Protein AF-A0A352UL48-F1 (afdb_monomer_lite)

Structure (mmCIF, N/CA/C/O backbone):
data_AF-A0A352UL48-F1
#
_entry.id   AF-A0A352UL48-F1
#
loop_
_atom_site.group_PDB
_atom_site.id
_atom_site.type_symbol
_atom_site.label_atom_id
_atom_site.label_alt_id
_atom_site.label_comp_id
_atom_site.label_asym_id
_atom_site.label_entity_id
_atom_site.label_seq_id
_atom_site.pdbx_PDB_ins_code
_atom_site.Cartn_x
_atom_site.Cartn_y
_atom_site.Cartn_z
_atom_site.occupancy
_atom_site.B_iso_or_equiv
_atom_site.auth_seq_id
_atom_site.auth_comp_id
_atom_site.auth_asym_id
_atom_site.auth_atom_id
_atom_site.pdbx_PDB_model_num
ATOM 1 N N . SER A 1 1 ? 8.114 5.850 -7.378 1.00 92.38 1 SER A N 1
ATOM 2 C CA . SER A 1 1 ? 7.443 7.158 -7.239 1.00 92.38 1 SER A CA 1
ATOM 3 C C . SER A 1 1 ? 8.002 7.850 -6.014 1.00 92.38 1 SER A C 1
ATOM 5 O O . SER A 1 1 ? 8.081 7.208 -4.971 1.00 92.38 1 SER A O 1
ATOM 7 N N . ASP A 1 2 ? 8.373 9.126 -6.119 1.00 97.38 2 ASP A N 1
ATOM 8 C CA . ASP A 1 2 ? 8.963 9.880 -5.001 1.00 97.38 2 ASP A CA 1
ATOM 9 C C . ASP A 1 2 ? 7.994 10.016 -3.816 1.00 97.38 2 ASP A C 1
ATOM 11 O O . ASP A 1 2 ? 8.410 9.943 -2.664 1.00 97.38 2 ASP A O 1
ATOM 15 N N . ILE A 1 3 ? 6.687 10.127 -4.090 1.00 97.69 3 ILE A N 1
ATOM 16 C CA . ILE A 1 3 ? 5.649 10.192 -3.048 1.00 97.69 3 ILE A CA 1
ATOM 17 C C . ILE A 1 3 ? 5.545 8.858 -2.307 1.00 97.69 3 ILE A C 1
ATOM 19 O O . ILE A 1 3 ? 5.490 8.841 -1.079 1.00 97.69 3 ILE A O 1
ATOM 23 N N . ALA A 1 4 ? 5.536 7.742 -3.043 1.00 97.81 4 ALA A N 1
ATOM 24 C CA . ALA A 1 4 ? 5.492 6.421 -2.426 1.00 97.81 4 ALA A CA 1
ATOM 25 C C . ALA A 1 4 ? 6.740 6.179 -1.573 1.00 97.81 4 ALA A C 1
ATOM 27 O O . ALA A 1 4 ? 6.610 5.735 -0.442 1.00 97.81 4 ALA A O 1
ATOM 28 N N . HIS A 1 5 ? 7.925 6.542 -2.069 1.00 98.38 5 HIS A N 1
ATOM 29 C CA . HIS A 1 5 ? 9.161 6.441 -1.298 1.00 98.38 5 HIS A CA 1
ATOM 30 C C . HIS A 1 5 ? 9.074 7.245 0.006 1.00 98.38 5 HIS A C 1
ATOM 32 O O . HIS A 1 5 ? 9.221 6.680 1.085 1.00 98.38 5 HIS A O 1
ATOM 38 N N . ALA A 1 6 ? 8.723 8.534 -0.083 1.00 98.38 6 ALA A N 1
ATOM 39 C CA . ALA A 1 6 ? 8.597 9.407 1.082 1.00 98.38 6 ALA A CA 1
ATOM 40 C C . ALA A 1 6 ? 7.602 8.865 2.124 1.00 98.38 6 ALA A C 1
ATOM 42 O O . ALA A 1 6 ? 7.876 8.914 3.320 1.00 98.38 6 ALA A O 1
ATOM 43 N N . LEU A 1 7 ? 6.473 8.304 1.680 1.00 98.50 7 LEU A N 1
ATOM 44 C CA . LEU A 1 7 ? 5.508 7.650 2.562 1.00 98.50 7 LEU A CA 1
ATOM 45 C C . LEU A 1 7 ? 6.074 6.363 3.181 1.00 98.50 7 LEU A C 1
ATOM 47 O O . LEU A 1 7 ? 5.939 6.134 4.379 1.00 98.50 7 LEU A O 1
ATOM 51 N N . LEU A 1 8 ? 6.676 5.492 2.375 1.00 98.44 8 LEU A N 1
ATOM 52 C CA . LEU A 1 8 ? 7.099 4.158 2.796 1.00 98.44 8 LEU A CA 1
ATOM 53 C C . LEU A 1 8 ? 8.350 4.176 3.687 1.00 98.44 8 LEU A C 1
ATOM 55 O O . LEU A 1 8 ? 8.578 3.204 4.406 1.00 98.44 8 LEU A O 1
ATOM 59 N N . THR A 1 9 ? 9.120 5.266 3.702 1.00 97.94 9 THR A N 1
ATOM 60 C CA . THR A 1 9 ? 10.348 5.381 4.508 1.00 97.94 9 THR A CA 1
ATOM 61 C C . THR A 1 9 ? 10.258 6.343 5.694 1.00 97.94 9 THR A C 1
ATOM 63 O O . THR A 1 9 ? 11.208 6.418 6.470 1.00 97.94 9 THR A O 1
ATOM 66 N N . ASP A 1 10 ? 9.151 7.071 5.870 1.00 98.56 10 ASP A N 1
ATOM 67 C CA . ASP A 1 10 ? 8.960 8.006 6.987 1.00 98.56 10 ASP A CA 1
ATOM 68 C C . ASP A 1 10 ? 7.866 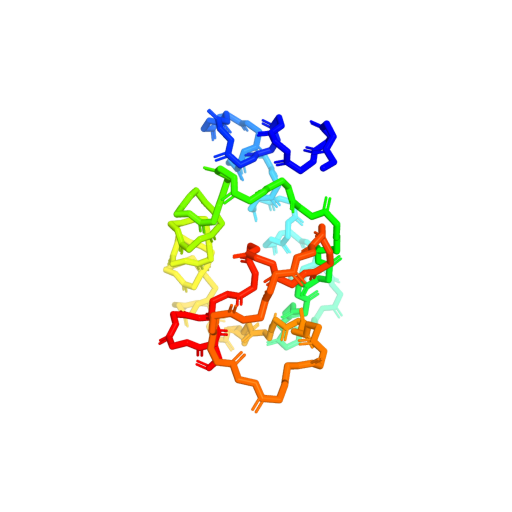7.514 7.947 1.00 98.56 10 ASP A C 1
ATOM 70 O O . ASP A 1 10 ? 6.681 7.456 7.615 1.00 98.56 10 ASP A O 1
ATOM 74 N N . ALA A 1 11 ? 8.255 7.181 9.181 1.00 98.12 11 ALA A N 1
ATOM 75 C CA . ALA A 1 11 ? 7.329 6.664 10.187 1.00 98.12 11 ALA A CA 1
ATOM 76 C C . ALA A 1 11 ? 6.208 7.656 10.548 1.00 98.12 11 ALA A C 1
ATOM 78 O O . ALA A 1 11 ? 5.077 7.223 10.766 1.00 98.12 11 ALA A O 1
ATOM 79 N N . THR A 1 12 ? 6.497 8.960 10.558 1.00 98.62 12 THR A N 1
ATOM 80 C CA . THR A 1 12 ? 5.529 10.027 10.856 1.00 98.62 12 THR A CA 1
ATOM 81 C C . THR A 1 12 ? 4.518 10.169 9.723 1.00 98.62 12 THR A C 1
ATOM 83 O O . THR A 1 12 ? 3.318 10.316 9.976 1.00 98.62 12 THR A O 1
ATOM 86 N N . ALA A 1 13 ? 4.978 10.086 8.471 1.00 98.62 13 ALA A N 1
ATOM 87 C CA . ALA A 1 13 ? 4.097 10.083 7.306 1.00 98.62 13 ALA A CA 1
ATOM 88 C C . ALA A 1 13 ? 3.160 8.865 7.323 1.00 98.62 13 ALA A C 1
ATOM 90 O O . ALA A 1 13 ? 1.953 9.012 7.118 1.00 98.62 13 ALA A O 1
ATOM 91 N N . GLN A 1 14 ? 3.687 7.680 7.650 1.00 98.75 14 GLN A N 1
ATOM 92 C CA . GLN A 1 14 ? 2.883 6.466 7.805 1.00 98.75 14 GLN A CA 1
ATOM 93 C C . GLN A 1 14 ? 1.845 6.594 8.920 1.00 98.75 14 GLN A C 1
ATOM 95 O O . GLN A 1 14 ? 0.682 6.277 8.690 1.00 98.75 14 GLN A O 1
ATOM 100 N N . ASP A 1 15 ? 2.232 7.074 10.107 1.00 98.81 15 ASP A N 1
ATOM 101 C CA . ASP A 1 15 ? 1.298 7.280 11.223 1.00 98.81 15 ASP A CA 1
ATOM 102 C C . ASP A 1 15 ? 0.175 8.244 10.847 1.00 98.81 15 ASP A C 1
ATOM 104 O O . ASP A 1 15 ? -0.998 7.991 11.124 1.00 98.81 15 ASP A O 1
ATOM 108 N N . THR A 1 16 ? 0.525 9.330 10.160 1.00 98.75 16 THR A N 1
ATOM 109 C CA . THR A 1 16 ? -0.447 10.315 9.683 1.00 98.75 16 THR A CA 1
ATOM 110 C C . THR A 1 16 ? -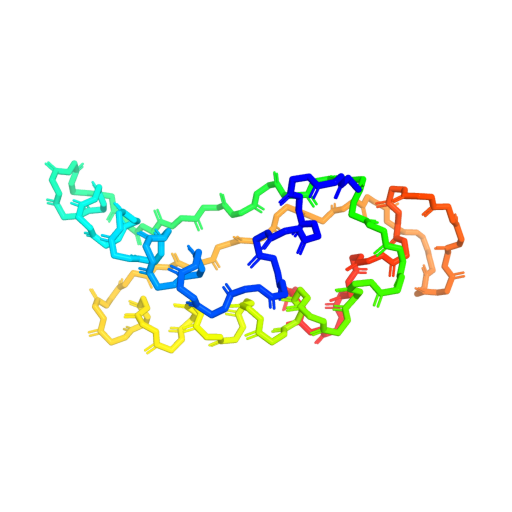1.432 9.683 8.702 1.00 98.75 16 THR A C 1
ATOM 112 O O . THR A 1 16 ? -2.643 9.827 8.869 1.00 98.75 16 THR A O 1
ATOM 115 N N . LEU A 1 17 ? -0.940 8.938 7.706 1.00 98.69 17 LEU A N 1
ATOM 116 C CA . LEU A 1 17 ? -1.803 8.275 6.731 1.00 98.69 17 LEU A CA 1
ATOM 117 C C . LEU A 1 17 ? -2.703 7.218 7.384 1.00 98.69 17 LEU A C 1
ATOM 119 O O . LEU A 1 17 ? -3.901 7.192 7.112 1.00 98.69 17 LEU A O 1
ATOM 123 N N . ILE A 1 18 ? -2.155 6.377 8.262 1.00 98.75 18 ILE A N 1
ATOM 124 C CA . ILE A 1 18 ? -2.911 5.330 8.961 1.00 98.75 18 ILE A CA 1
ATOM 125 C C . ILE A 1 18 ? -4.033 5.947 9.804 1.00 98.75 18 ILE A C 1
ATOM 127 O O . ILE A 1 18 ? -5.173 5.487 9.737 1.00 98.75 18 ILE A O 1
ATOM 131 N N . ASN A 1 19 ? -3.747 7.013 10.555 1.00 98.75 19 ASN A N 1
ATOM 132 C CA . ASN A 1 19 ? -4.760 7.697 11.358 1.00 98.75 19 ASN A CA 1
ATOM 133 C C . ASN A 1 19 ? -5.864 8.307 10.484 1.00 98.75 19 ASN A C 1
ATOM 135 O O . ASN A 1 19 ? -7.044 8.174 10.808 1.00 98.75 19 ASN A O 1
ATOM 139 N N . ASN A 1 20 ? -5.499 8.910 9.350 1.00 98.69 20 ASN A N 1
ATOM 140 C CA . ASN A 1 20 ? -6.462 9.473 8.403 1.00 98.69 20 ASN A CA 1
ATOM 141 C C . ASN A 1 20 ? -7.324 8.390 7.741 1.00 98.69 20 ASN A C 1
ATOM 143 O O . ASN A 1 20 ? -8.526 8.589 7.559 1.00 98.69 20 ASN A O 1
ATOM 147 N N . ILE A 1 21 ? -6.742 7.229 7.430 1.00 98.50 21 ILE A N 1
ATOM 148 C CA . ILE A 1 21 ? -7.477 6.056 6.951 1.00 98.50 21 ILE A CA 1
ATOM 149 C C . ILE A 1 21 ? -8.500 5.611 8.000 1.00 98.50 21 ILE A C 1
ATOM 151 O O . ILE A 1 21 ? -9.678 5.480 7.681 1.00 98.50 21 ILE A O 1
ATOM 155 N N . VAL A 1 22 ? -8.081 5.420 9.255 1.00 98.44 22 VAL A N 1
ATOM 156 C CA . VAL A 1 22 ? -8.978 4.983 10.339 1.00 98.44 22 VAL A CA 1
ATOM 157 C C . VAL A 1 22 ? -10.108 5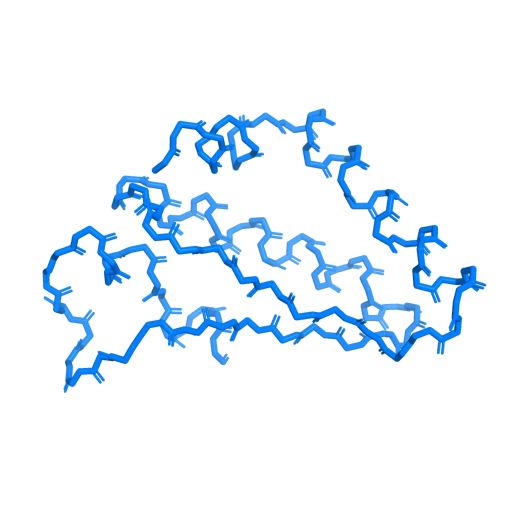.987 10.563 1.00 98.44 22 VAL A C 1
ATOM 159 O O . VAL A 1 22 ? -11.255 5.581 10.756 1.00 98.44 22 VAL A O 1
ATOM 162 N N . ALA A 1 23 ? -9.805 7.286 10.521 1.00 98.56 23 ALA A N 1
ATOM 163 C CA . ALA A 1 23 ? -10.813 8.334 10.618 1.00 98.56 23 ALA A CA 1
ATOM 164 C C . ALA A 1 23 ? -11.817 8.248 9.459 1.00 98.56 23 ALA A C 1
ATOM 166 O O . ALA A 1 23 ? -13.017 8.194 9.707 1.00 98.56 23 ALA A O 1
ATOM 167 N N . SER A 1 24 ? -11.329 8.128 8.221 1.00 98.38 24 SER A N 1
ATOM 168 C CA . SER A 1 24 ? -12.172 8.070 7.020 1.00 98.38 24 SER A CA 1
ATOM 169 C C . SER A 1 24 ? -13.077 6.841 7.007 1.00 98.38 24 SER A C 1
ATOM 171 O O . SER A 1 24 ? -14.259 6.952 6.690 1.00 98.38 24 SER A O 1
ATOM 173 N N . VAL A 1 25 ? -12.537 5.677 7.383 1.00 97.88 25 VAL A N 1
ATOM 174 C CA . VAL A 1 25 ? -13.283 4.416 7.462 1.00 97.88 25 VAL A CA 1
ATOM 175 C C . VAL A 1 25 ? -14.428 4.515 8.469 1.00 97.88 25 VAL A C 1
ATOM 177 O O . VAL A 1 25 ? -15.532 4.071 8.171 1.00 97.88 25 VAL A O 1
ATOM 180 N N . ARG A 1 26 ? -14.193 5.142 9.629 1.00 96.94 26 ARG A N 1
ATOM 181 C CA . ARG A 1 26 ? -15.226 5.352 10.656 1.00 96.94 26 ARG A CA 1
ATOM 182 C C . ARG A 1 26 ? -16.243 6.423 10.278 1.00 96.94 26 ARG A C 1
ATOM 184 O O . ARG A 1 26 ? -17.409 6.272 10.600 1.00 96.94 26 ARG A O 1
ATOM 191 N N . GLU A 1 27 ? -15.801 7.509 9.651 1.00 98.31 27 GLU A N 1
ATOM 192 C CA . GLU A 1 27 ? -16.673 8.626 9.270 1.00 98.31 27 GLU A CA 1
ATOM 193 C C . GLU A 1 27 ? -17.690 8.226 8.195 1.00 98.31 27 GLU A C 1
ATOM 195 O O . GLU A 1 27 ? -18.819 8.707 8.208 1.00 98.31 27 GLU A O 1
ATOM 200 N N . HIS A 1 28 ? -17.295 7.337 7.284 1.00 97.50 28 HIS A N 1
ATOM 201 C CA . HIS A 1 28 ? -18.093 6.964 6.115 1.00 97.50 28 HIS A CA 1
ATOM 202 C C . HIS A 1 28 ? -18.650 5.536 6.185 1.00 97.50 28 HIS A C 1
ATOM 204 O O . HIS A 1 28 ? -19.173 5.046 5.186 1.00 97.50 28 HIS A O 1
ATOM 210 N N . ASP A 1 29 ? -18.507 4.859 7.329 1.00 96.00 29 ASP A N 1
ATOM 211 C CA . ASP A 1 29 ? -18.931 3.469 7.532 1.00 96.00 29 ASP A CA 1
ATOM 212 C C . ASP A 1 29 ? -18.393 2.500 6.454 1.00 96.00 29 ASP A C 1
ATOM 214 O O . ASP A 1 29 ? -19.081 1.580 6.001 1.00 96.00 29 ASP A O 1
ATOM 218 N N . TYR A 1 30 ? -17.143 2.696 6.019 1.00 98.06 30 TYR A N 1
ATOM 219 C CA . TYR A 1 30 ? -16.507 1.776 5.077 1.00 98.06 30 TYR A CA 1
ATOM 220 C C . TYR A 1 30 ? -16.140 0.456 5.760 1.00 98.06 30 TYR A C 1
ATOM 222 O O . TYR A 1 30 ? -15.710 0.411 6.909 1.00 98.06 30 TYR A O 1
ATOM 230 N N . TYR A 1 31 ? -16.215 -0.642 5.009 1.00 97.12 31 TYR A N 1
ATOM 231 C CA . TYR A 1 31 ? -15.782 -1.959 5.488 1.00 97.12 31 TYR A CA 1
ATOM 232 C C . TYR A 1 31 ? -14.259 -2.145 5.482 1.00 97.12 31 TYR A C 1
ATOM 234 O O . TYR A 1 31 ? -13.761 -3.142 6.001 1.00 97.12 31 TYR A O 1
ATOM 242 N N . GLY A 1 32 ? -13.506 -1.240 4.857 1.00 97.50 32 GLY A N 1
ATOM 243 C CA . GLY A 1 32 ? -12.075 -1.413 4.661 1.00 97.50 32 GLY A CA 1
ATOM 244 C C . GLY A 1 32 ? -11.471 -0.443 3.657 1.00 97.50 32 GLY A C 1
ATOM 245 O O . GLY A 1 32 ? -12.099 0.538 3.262 1.00 97.50 32 GLY A O 1
ATOM 246 N N . VAL A 1 33 ? -10.243 -0.744 3.242 1.00 97.94 33 VAL A N 1
ATOM 247 C CA . VAL A 1 33 ? -9.458 0.049 2.288 1.00 97.94 33 VAL A CA 1
ATOM 248 C C . VAL A 1 33 ? -8.891 -0.849 1.200 1.00 97.94 33 VAL A C 1
ATOM 250 O O . VAL A 1 33 ? -8.512 -1.984 1.470 1.00 97.94 33 VAL A O 1
ATOM 253 N N . ILE A 1 34 ? -8.791 -0.326 -0.021 1.00 98.19 34 ILE A N 1
ATOM 254 C CA . ILE A 1 34 ? -7.980 -0.910 -1.091 1.00 98.19 34 ILE A CA 1
ATOM 255 C C . ILE A 1 34 ? -6.799 0.033 -1.326 1.00 98.19 34 ILE A C 1
ATOM 257 O O . ILE A 1 34 ? -7.005 1.200 -1.653 1.00 98.19 34 ILE A O 1
ATOM 261 N N . MET A 1 35 ? -5.573 -0.446 -1.116 1.00 96.88 35 MET A N 1
ATOM 262 C CA . MET A 1 35 ? -4.364 0.306 -1.451 1.00 96.88 35 MET A CA 1
ATOM 263 C C . MET A 1 35 ? -4.019 0.124 -2.922 1.00 96.88 35 MET A C 1
ATOM 265 O O . MET A 1 35 ? -3.805 -1.002 -3.362 1.00 96.88 35 MET A O 1
ATOM 269 N N . ASP A 1 36 ? -3.905 1.236 -3.638 1.00 97.88 36 ASP A N 1
ATOM 270 C CA . ASP A 1 36 ? -3.568 1.282 -5.060 1.00 97.88 36 ASP A CA 1
ATOM 271 C C . ASP A 1 36 ? -2.295 2.120 -5.271 1.00 97.88 36 ASP A C 1
ATOM 273 O O . ASP A 1 36 ? -2.341 3.295 -5.637 1.00 97.88 36 ASP A O 1
ATOM 277 N N . LEU A 1 37 ? -1.143 1.552 -4.891 1.00 97.19 37 LEU A N 1
ATOM 278 C CA . LEU A 1 37 ? 0.166 2.203 -5.009 1.00 97.19 37 LEU A CA 1
ATOM 279 C C . LEU A 1 37 ? 0.941 1.626 -6.194 1.00 97.19 37 LEU A C 1
ATOM 281 O O . LEU A 1 37 ? 1.683 0.662 -6.051 1.00 97.19 37 LEU A O 1
ATOM 285 N N . GLU A 1 38 ? 0.827 2.265 -7.354 1.00 97.06 38 GLU A N 1
ATOM 286 C CA . GLU A 1 38 ? 1.544 1.857 -8.564 1.00 97.06 38 GLU A CA 1
ATOM 287 C C . GLU A 1 38 ? 2.886 2.589 -8.760 1.00 97.06 38 GLU A C 1
ATOM 289 O O . GLU A 1 38 ? 3.152 3.653 -8.190 1.00 97.06 38 GLU A O 1
ATOM 294 N N . TYR A 1 39 ? 3.748 2.024 -9.617 1.00 97.44 39 TYR A N 1
ATOM 295 C CA . TYR A 1 39 ? 5.056 2.593 -9.982 1.00 97.44 39 TYR A CA 1
ATOM 296 C C . TYR A 1 39 ? 5.948 2.922 -8.767 1.00 97.44 39 TYR A C 1
ATOM 298 O O . TYR A 1 39 ? 6.707 3.903 -8.757 1.00 97.44 39 TYR A O 1
ATOM 306 N N . VAL A 1 40 ? 5.844 2.111 -7.712 1.00 98.25 40 VAL A N 1
ATOM 307 C CA . VAL A 1 40 ? 6.728 2.145 -6.542 1.00 98.25 40 VAL A CA 1
ATOM 308 C C . VAL A 1 40 ? 8.126 1.697 -6.973 1.00 98.25 40 VAL A C 1
ATOM 310 O O . VAL A 1 40 ? 8.272 0.785 -7.785 1.00 98.25 40 VAL A O 1
ATOM 313 N N . TYR A 1 41 ? 9.168 2.373 -6.482 1.00 98.38 41 TYR A N 1
ATOM 314 C CA . TYR A 1 41 ? 10.528 2.004 -6.866 1.00 98.38 41 TYR A CA 1
ATOM 315 C C . TYR A 1 41 ? 10.857 0.605 -6.349 1.00 98.38 41 TYR A C 1
ATOM 317 O O . TYR A 1 41 ? 10.452 0.223 -5.254 1.00 98.38 41 TYR A O 1
ATOM 325 N N . SER A 1 42 ? 11.615 -0.166 -7.120 1.00 98.00 42 SER A N 1
ATOM 326 C CA . SER A 1 42 ? 11.889 -1.563 -6.782 1.00 98.00 42 SER A CA 1
ATOM 327 C C . SER A 1 42 ? 12.652 -1.745 -5.474 1.00 98.00 42 SER A C 1
ATOM 329 O O . SER A 1 42 ? 12.406 -2.705 -4.744 1.00 98.00 42 SER A O 1
ATOM 331 N N . PHE A 1 43 ? 13.511 -0.786 -5.118 1.00 98.25 43 PHE A N 1
ATOM 332 C CA . PHE A 1 43 ? 14.206 -0.777 -3.831 1.00 98.25 43 PHE A CA 1
ATOM 333 C C . PHE A 1 43 ? 13.272 -0.556 -2.626 1.00 98.25 43 PHE A C 1
ATOM 335 O O . PHE A 1 43 ? 13.663 -0.873 -1.506 1.00 98.25 43 PHE A O 1
ATOM 342 N N . ASP A 1 44 ? 12.039 -0.081 -2.835 1.00 98.62 44 ASP A N 1
ATOM 343 C CA . ASP A 1 44 ? 11.039 0.110 -1.778 1.00 98.62 44 ASP A CA 1
ATOM 344 C C . ASP A 1 44 ? 10.139 -1.123 -1.567 1.00 98.62 44 ASP A C 1
ATOM 346 O O . ASP A 1 44 ? 9.244 -1.072 -0.723 1.00 98.62 44 ASP A O 1
ATOM 350 N N . ARG A 1 45 ? 10.358 -2.245 -2.280 1.00 98.19 45 ARG A N 1
ATOM 351 C CA . ARG A 1 45 ? 9.540 -3.475 -2.158 1.00 98.19 45 ARG A CA 1
ATOM 352 C C . ARG A 1 45 ? 9.330 -3.895 -0.701 1.00 98.19 45 ARG A C 1
ATOM 354 O O . ARG A 1 45 ? 8.207 -4.143 -0.274 1.00 98.19 45 ARG A O 1
ATOM 361 N N . GLU A 1 46 ? 10.412 -3.958 0.071 1.00 98.50 46 GLU A N 1
ATOM 362 C CA . GLU A 1 46 ? 10.328 -4.400 1.465 1.00 98.50 46 GLU A CA 1
ATOM 363 C C . GLU A 1 46 ? 9.666 -3.346 2.359 1.00 98.50 46 GLU A C 1
ATOM 365 O O . GLU A 1 46 ? 8.850 -3.687 3.211 1.00 98.50 46 GLU A O 1
ATOM 370 N N . SER A 1 47 ? 9.932 -2.060 2.122 1.00 98.62 47 SER A N 1
ATOM 371 C CA . SER A 1 47 ? 9.238 -0.969 2.814 1.00 98.62 47 SER A CA 1
ATOM 372 C C . SER A 1 47 ? 7.724 -1.029 2.572 1.00 98.62 47 SER A C 1
ATOM 374 O O . SER A 1 47 ? 6.944 -0.846 3.508 1.00 98.62 47 SER A O 1
ATOM 376 N N . TYR A 1 48 ? 7.293 -1.372 1.352 1.00 98.44 48 TYR A N 1
ATOM 377 C CA . TYR A 1 48 ? 5.881 -1.572 1.029 1.00 98.44 48 TYR A CA 1
ATOM 378 C C . TYR A 1 48 ? 5.283 -2.788 1.758 1.00 98.44 48 TYR A C 1
ATOM 380 O O . TYR A 1 48 ? 4.203 -2.689 2.349 1.00 98.44 48 TYR A O 1
ATOM 388 N N . ASN A 1 49 ? 6.007 -3.908 1.816 1.00 98.62 49 ASN A N 1
ATOM 389 C CA . ASN A 1 49 ? 5.597 -5.085 2.590 1.00 98.62 49 ASN A CA 1
ATOM 390 C C . ASN A 1 49 ? 5.402 -4.748 4.079 1.00 98.62 49 ASN A C 1
ATOM 392 O O . ASN A 1 49 ? 4.374 -5.084 4.676 1.00 98.62 49 ASN A O 1
ATOM 396 N N . GLN A 1 50 ? 6.357 -4.034 4.682 1.00 98.56 50 GLN A N 1
ATOM 397 C CA . GLN A 1 50 ? 6.283 -3.648 6.093 1.00 98.56 50 GLN A CA 1
ATOM 398 C C . GLN A 1 50 ? 5.148 -2.657 6.367 1.00 98.56 50 GLN A C 1
ATOM 400 O O . GLN A 1 50 ? 4.427 -2.814 7.356 1.00 98.56 50 GLN A O 1
ATOM 405 N N . PHE A 1 51 ? 4.934 -1.679 5.483 1.00 98.50 51 PHE A N 1
ATOM 406 C CA . PHE A 1 51 ? 3.810 -0.752 5.607 1.00 98.50 51 PHE A CA 1
ATOM 407 C C . PHE A 1 51 ? 2.461 -1.477 5.509 1.00 98.50 51 PHE A C 1
ATOM 409 O O . PHE A 1 51 ? 1.587 -1.261 6.350 1.00 98.50 51 PHE A O 1
ATOM 416 N N . THR A 1 52 ? 2.316 -2.402 4.555 1.00 98.31 52 THR A N 1
ATOM 417 C CA . THR A 1 52 ? 1.109 -3.230 4.402 1.00 98.31 52 THR A CA 1
ATOM 418 C C . THR A 1 52 ? 0.823 -4.011 5.684 1.00 98.31 52 THR A C 1
ATOM 420 O O . THR A 1 52 ? -0.279 -3.935 6.228 1.00 98.31 52 THR A O 1
ATOM 423 N N . LYS A 1 53 ? 1.836 -4.679 6.250 1.00 98.19 53 LYS A N 1
ATOM 424 C CA . LYS A 1 53 ? 1.715 -5.412 7.519 1.00 98.19 53 LYS A CA 1
ATOM 425 C C . LYS A 1 53 ? 1.311 -4.509 8.689 1.00 98.19 53 LYS A C 1
ATOM 427 O O . LYS A 1 53 ? 0.503 -4.909 9.529 1.00 98.19 53 LYS A O 1
ATOM 432 N N . ARG A 1 54 ? 1.859 -3.293 8.754 1.00 98.31 54 ARG A N 1
ATOM 433 C CA . ARG A 1 54 ? 1.507 -2.297 9.775 1.00 98.31 54 ARG A CA 1
ATOM 434 C C . ARG A 1 54 ? 0.043 -1.872 9.651 1.00 98.31 54 ARG A C 1
ATOM 436 O O . ARG A 1 54 ? -0.658 -1.847 10.660 1.00 98.31 54 ARG A O 1
ATOM 443 N N . LEU A 1 55 ? -0.428 -1.597 8.434 1.00 98.25 55 LEU A N 1
ATOM 444 C CA . LEU A 1 55 ? -1.812 -1.198 8.180 1.00 98.25 55 LEU A CA 1
ATOM 445 C C . LEU A 1 55 ? -2.804 -2.321 8.525 1.00 98.25 55 LEU A C 1
ATOM 447 O O . LEU A 1 55 ? -3.792 -2.061 9.208 1.00 98.25 55 LEU A O 1
ATOM 451 N N . VAL A 1 56 ? -2.502 -3.573 8.161 1.00 97.81 56 VAL A N 1
ATOM 452 C CA . VAL A 1 56 ? -3.252 -4.771 8.598 1.00 97.81 56 VAL A CA 1
ATOM 453 C C . VAL A 1 56 ? -3.370 -4.817 10.123 1.00 97.81 56 VAL A C 1
ATOM 455 O O . VAL A 1 56 ? -4.467 -4.995 10.653 1.00 97.81 56 VAL A O 1
ATOM 458 N N . GLY A 1 57 ? -2.257 -4.617 10.840 1.00 98.19 57 GLY A N 1
ATOM 459 C CA . GLY A 1 57 ? -2.226 -4.639 12.305 1.00 98.19 57 GLY A CA 1
ATOM 460 C C . GLY A 1 57 ? -3.124 -3.589 12.968 1.00 98.19 57 GLY A C 1
ATOM 461 O O . GLY A 1 57 ? -3.568 -3.801 14.094 1.00 98.19 57 GLY A O 1
ATOM 462 N N . VAL A 1 58 ? -3.427 -2.492 12.269 1.00 98.44 58 VAL A N 1
ATOM 463 C CA . VAL A 1 58 ? -4.339 -1.441 12.738 1.00 98.44 58 VAL A CA 1
ATOM 464 C C . VAL A 1 58 ? -5.782 -1.696 12.301 1.00 98.44 58 VAL A C 1
ATOM 466 O O . VAL A 1 58 ? -6.694 -1.515 13.104 1.00 98.44 58 VAL A O 1
ATOM 469 N N . LEU A 1 59 ? -6.012 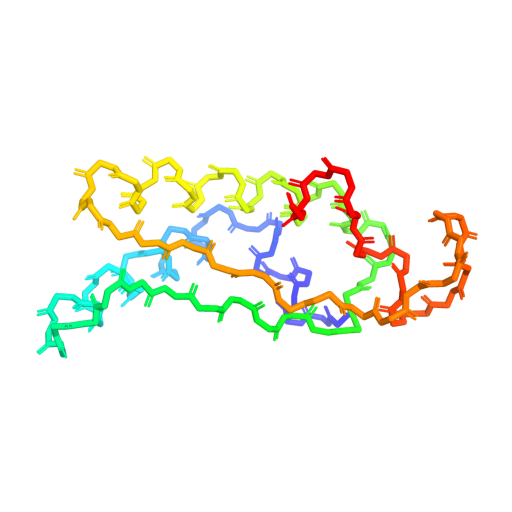-2.128 11.058 1.00 98.19 59 LEU A N 1
ATOM 470 C CA . LEU A 1 59 ? -7.358 -2.289 10.499 1.00 98.19 59 LEU A CA 1
ATOM 471 C C . LEU A 1 59 ? -8.074 -3.552 10.991 1.00 98.19 59 LEU A C 1
ATOM 473 O O . LEU A 1 59 ? -9.262 -3.492 11.308 1.00 98.19 59 LEU A O 1
ATOM 477 N N . HIS A 1 60 ? -7.375 -4.683 11.114 1.00 97.62 60 HIS A N 1
ATOM 478 C CA . HIS A 1 60 ? -8.013 -5.951 11.485 1.00 97.62 60 HIS A CA 1
ATOM 479 C C . HIS A 1 60 ? -8.673 -5.927 12.876 1.00 97.62 60 HIS A C 1
ATOM 481 O O . HIS A 1 60 ? -9.810 -6.388 12.987 1.00 97.62 60 HIS A O 1
ATOM 487 N N . PRO A 1 61 ? -8.056 -5.361 13.937 1.00 98.00 61 PRO A N 1
ATOM 488 C CA . PRO A 1 61 ? -8.722 -5.224 15.236 1.00 98.00 61 PRO A CA 1
ATOM 489 C C . PRO A 1 61 ? -9.981 -4.346 15.206 1.00 98.00 61 PRO A C 1
ATOM 491 O O . PRO A 1 61 ? -10.823 -4.460 16.092 1.00 98.00 61 PRO A O 1
ATOM 494 N N . LEU A 1 62 ? -10.115 -3.476 14.199 1.00 96.94 62 LEU A N 1
ATOM 495 C CA . LEU A 1 62 ? -11.299 -2.643 13.976 1.00 96.94 62 LEU A CA 1
ATOM 496 C C . LEU A 1 62 ? -12.381 -3.360 13.150 1.00 96.94 62 LEU A C 1
ATOM 498 O O . LEU A 1 62 ? -13.402 -2.754 12.842 1.00 96.94 62 LEU A O 1
ATOM 502 N N . GLY A 1 63 ? -12.162 -4.621 12.761 1.00 97.44 63 GLY A N 1
ATOM 503 C CA . GLY A 1 63 ? -13.054 -5.368 11.872 1.00 97.44 63 GLY A CA 1
ATOM 504 C C . GLY A 1 63 ? -13.002 -4.910 10.411 1.00 97.44 63 GLY A C 1
ATOM 505 O O . GLY A 1 63 ? -13.874 -5.284 9.632 1.00 97.44 63 GLY A O 1
ATOM 506 N N . CYS A 1 64 ? -12.004 -4.102 10.041 1.00 98.06 64 CYS A N 1
ATOM 507 C CA . CYS A 1 64 ? -11.858 -3.544 8.701 1.00 98.06 64 CYS A CA 1
ATOM 508 C C . CYS A 1 64 ? -10.986 -4.445 7.816 1.00 98.06 64 CYS A C 1
ATOM 510 O O . CYS A 1 64 ? -9.970 -4.978 8.268 1.00 98.06 64 CYS A O 1
ATOM 512 N N . LEU A 1 65 ? -11.359 -4.575 6.543 1.00 97.19 65 LEU A N 1
ATOM 513 C CA . LEU A 1 65 ? -10.602 -5.311 5.530 1.00 97.19 65 LEU A CA 1
ATOM 514 C C . LEU A 1 65 ? -9.521 -4.431 4.886 1.00 97.19 65 LEU A C 1
ATOM 516 O O . LEU A 1 65 ? -9.682 -3.216 4.753 1.00 97.19 65 LEU A O 1
ATOM 520 N N . LEU A 1 66 ? -8.440 -5.060 4.430 1.00 97.75 66 LEU A N 1
ATOM 521 C CA . LEU A 1 66 ? -7.442 -4.439 3.564 1.00 97.75 66 LEU A CA 1
ATOM 522 C C . LEU A 1 66 ? -7.324 -5.244 2.270 1.00 97.75 66 LEU A C 1
ATOM 524 O O . LEU A 1 66 ? -7.090 -6.448 2.313 1.00 97.75 66 LEU A O 1
ATOM 528 N N . GLY A 1 67 ? -7.468 -4.573 1.132 1.00 98.06 67 GLY A N 1
ATOM 529 C CA . GLY A 1 67 ? -7.082 -5.076 -0.182 1.00 98.06 67 GLY A CA 1
ATOM 530 C C . GLY A 1 67 ? -5.867 -4.323 -0.717 1.00 98.06 67 GLY A C 1
ATOM 531 O O . GLY A 1 67 ? -5.618 -3.178 -0.333 1.00 98.06 67 GLY A O 1
ATOM 532 N N . VAL A 1 68 ? -5.129 -4.950 -1.628 1.00 97.94 68 VAL A N 1
ATOM 533 C CA . VAL A 1 68 ? -4.019 -4.328 -2.361 1.00 97.94 68 VAL A CA 1
ATOM 534 C C . VAL A 1 68 ? -4.235 -4.555 -3.854 1.00 97.94 68 VAL A C 1
ATOM 536 O O . VAL A 1 68 ? -4.488 -5.682 -4.280 1.00 97.94 68 VAL A O 1
ATOM 539 N N . ALA A 1 69 ? -4.166 -3.492 -4.652 1.00 98.12 69 ALA A N 1
ATOM 540 C CA . ALA A 1 69 ? -4.147 -3.592 -6.104 1.00 98.12 69 ALA A CA 1
ATOM 541 C C . ALA A 1 69 ? -2.740 -4.007 -6.555 1.00 98.12 69 ALA A C 1
ATOM 543 O O . ALA A 1 69 ? -1.759 -3.316 -6.296 1.00 98.12 69 ALA A O 1
ATOM 544 N N . LEU A 1 70 ? -2.641 -5.167 -7.204 1.00 97.75 70 LEU A N 1
ATOM 545 C CA . LEU A 1 70 ? -1.377 -5.729 -7.673 1.00 97.75 70 LEU A CA 1
ATOM 546 C C . LEU A 1 70 ? -1.289 -5.621 -9.193 1.00 97.75 70 LEU A C 1
ATOM 548 O O . LEU A 1 70 ? -2.191 -6.051 -9.915 1.00 97.75 70 LEU A O 1
ATOM 552 N N . ALA A 1 71 ? -0.166 -5.100 -9.685 1.00 97.88 71 ALA A N 1
ATOM 553 C CA . ALA A 1 71 ? 0.109 -5.077 -11.117 1.00 97.88 71 ALA A CA 1
ATOM 554 C C . ALA A 1 71 ? 0.170 -6.505 -11.676 1.00 97.88 71 ALA A C 1
ATOM 556 O O . ALA A 1 71 ? 0.811 -7.361 -11.064 1.00 97.88 71 ALA A O 1
ATOM 557 N N . PRO A 1 72 ? -0.402 -6.757 -12.865 1.00 97.56 72 PRO A N 1
ATOM 558 C CA . PRO A 1 72 ? -0.517 -8.098 -13.419 1.00 97.56 72 PRO A CA 1
ATOM 559 C C . PRO A 1 72 ? 0.858 -8.682 -13.763 1.00 97.56 72 PRO A C 1
ATOM 561 O O . PRO A 1 72 ? 1.488 -8.307 -14.756 1.00 97.56 72 PRO A O 1
ATOM 564 N N . LYS A 1 73 ? 1.315 -9.636 -12.950 1.00 97.38 73 LYS A N 1
ATOM 565 C CA . LYS A 1 73 ? 2.522 -10.428 -13.212 1.00 97.38 73 LYS A CA 1
ATOM 566 C C . LYS A 1 73 ? 2.184 -11.780 -13.829 1.00 97.38 73 LYS A C 1
ATOM 568 O O . LYS A 1 73 ? 1.219 -12.428 -13.434 1.00 97.38 73 LYS A O 1
ATOM 573 N N . ILE A 1 74 ? 3.043 -12.243 -14.737 1.00 97.38 74 ILE A N 1
ATOM 574 C CA . ILE A 1 74 ? 3.028 -13.628 -15.244 1.00 97.38 74 ILE A CA 1
ATOM 575 C C . ILE A 1 74 ? 4.102 -14.513 -14.589 1.00 97.38 74 ILE A C 1
ATOM 577 O O . ILE A 1 74 ? 4.052 -15.734 -14.715 1.00 97.38 74 ILE A O 1
ATOM 581 N N . ARG A 1 75 ? 5.072 -13.908 -13.885 1.00 96.62 75 ARG A N 1
ATOM 582 C CA . ARG A 1 75 ? 6.112 -14.579 -13.084 1.00 96.62 75 ARG A CA 1
ATOM 583 C C . ARG A 1 75 ? 6.555 -13.696 -11.912 1.00 96.62 75 ARG A C 1
ATOM 585 O O . ARG A 1 75 ? 6.427 -12.475 -11.980 1.00 96.62 75 ARG A O 1
ATOM 592 N N . ALA A 1 76 ? 7.074 -14.304 -10.846 1.00 95.06 76 ALA A N 1
ATOM 593 C CA . ALA A 1 76 ? 7.419 -13.600 -9.605 1.00 95.06 76 ALA A CA 1
ATOM 594 C C . ALA A 1 76 ? 8.523 -12.540 -9.790 1.00 95.06 76 ALA A C 1
ATOM 596 O O . ALA A 1 76 ? 8.422 -11.436 -9.255 1.00 95.06 76 ALA A O 1
ATOM 597 N N . ASP A 1 77 ? 9.534 -12.863 -10.594 1.00 95.25 77 ASP A N 1
ATOM 598 C CA . ASP A 1 77 ? 10.727 -12.060 -10.890 1.00 95.25 77 ASP A CA 1
ATOM 599 C C . ASP A 1 77 ? 10.565 -11.191 -12.153 1.00 95.25 77 ASP A C 1
ATOM 601 O O . ASP A 1 77 ? 11.529 -10.882 -12.850 1.00 95.25 77 ASP A O 1
ATOM 605 N N . GLN A 1 78 ? 9.326 -10.829 -12.495 1.00 98.00 78 GLN A N 1
ATOM 606 C CA . GLN A 1 78 ? 9.053 -9.941 -13.618 1.00 98.00 78 GLN A CA 1
ATOM 607 C C . GLN A 1 78 ? 9.601 -8.536 -13.337 1.00 98.0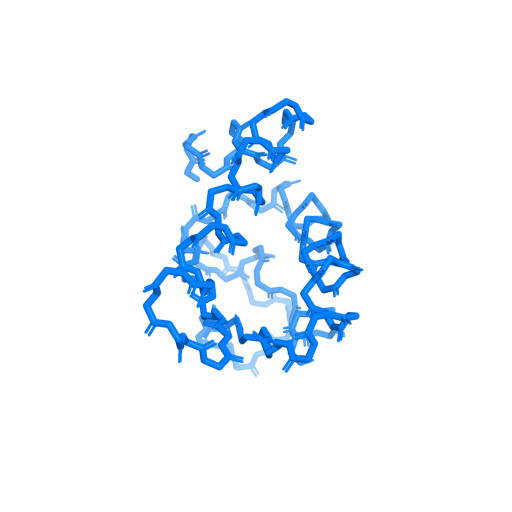0 78 GLN A C 1
ATOM 609 O O . GLN A 1 78 ? 9.129 -7.851 -12.429 1.00 98.00 78 GLN A O 1
ATOM 614 N N . GLU A 1 79 ? 10.572 -8.127 -14.151 1.00 97.75 79 GLU A N 1
ATOM 615 C CA . GLU A 1 79 ? 11.216 -6.813 -14.092 1.00 97.75 79 GLU A CA 1
ATOM 616 C C . GLU A 1 79 ? 10.338 -5.697 -14.672 1.00 97.75 79 GLU A C 1
ATOM 618 O O . GLU A 1 79 ? 9.478 -5.930 -15.529 1.00 97.75 79 GLU A O 1
ATOM 623 N N . GLY A 1 80 ? 10.605 -4.468 -14.232 1.00 97.12 80 GLY A N 1
ATOM 624 C CA . GLY A 1 80 ? 9.958 -3.237 -14.673 1.00 97.12 80 GLY A CA 1
ATOM 625 C C . GLY A 1 80 ? 9.352 -2.443 -13.517 1.00 97.12 80 GLY A C 1
ATOM 626 O O . GLY A 1 80 ? 8.850 -3.005 -12.544 1.00 97.12 80 GLY A O 1
ATOM 627 N N . LEU A 1 81 ? 9.350 -1.112 -13.662 1.00 96.44 81 LEU A N 1
ATOM 628 C CA . LEU A 1 81 ? 8.931 -0.161 -12.621 1.00 96.44 81 LEU A CA 1
ATOM 629 C C . LEU A 1 81 ? 7.525 -0.431 -12.059 1.00 96.44 81 LEU A C 1
ATOM 631 O O . LEU A 1 81 ? 7.265 -0.155 -10.896 1.00 96.44 81 LEU A O 1
ATOM 635 N N . LEU A 1 82 ? 6.619 -0.971 -12.874 1.00 97.31 82 LEU A N 1
ATOM 636 C CA . LEU A 1 82 ? 5.258 -1.300 -12.450 1.00 97.31 82 LEU A CA 1
ATOM 637 C C . LEU A 1 82 ? 5.184 -2.573 -11.579 1.00 97.31 82 LEU A C 1
ATOM 639 O O . LEU A 1 82 ? 4.219 -2.773 -10.847 1.00 97.31 82 LEU A O 1
ATOM 643 N N . TYR A 1 83 ? 6.175 -3.459 -11.667 1.00 98.12 83 TYR A N 1
ATOM 644 C CA . TYR A 1 83 ? 6.067 -4.836 -11.189 1.00 98.12 83 TYR A CA 1
ATOM 645 C C . TYR A 1 83 ? 6.927 -5.104 -9.956 1.00 98.12 83 TYR A C 1
ATOM 647 O O . TYR A 1 83 ? 6.487 -5.779 -9.032 1.00 98.12 83 TYR A O 1
ATOM 655 N N . GLU A 1 84 ? 8.165 -4.622 -9.926 1.00 98.06 84 GLU A N 1
ATOM 656 C CA . GLU A 1 84 ? 9.179 -5.116 -8.983 1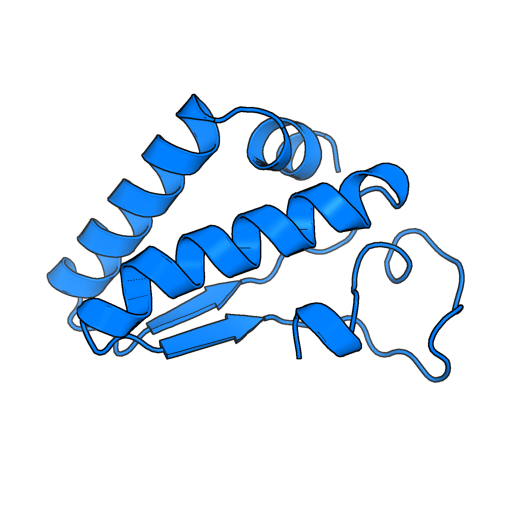.00 98.06 84 GLU A CA 1
ATOM 657 C C . GLU A 1 84 ? 8.828 -4.894 -7.500 1.00 98.06 84 GLU A C 1
ATOM 659 O O . GLU A 1 84 ? 9.166 -5.731 -6.664 1.00 98.06 84 GLU A O 1
ATOM 664 N N . ALA A 1 85 ? 8.089 -3.830 -7.174 1.00 98.06 85 ALA A N 1
ATOM 665 C CA . ALA A 1 85 ? 7.639 -3.541 -5.810 1.00 98.06 85 ALA A CA 1
ATOM 666 C C . ALA A 1 85 ? 6.351 -4.283 -5.386 1.00 98.06 85 ALA A C 1
ATOM 668 O O . ALA A 1 85 ? 6.019 -4.301 -4.200 1.00 98.06 85 ALA A O 1
ATOM 669 N N . HIS A 1 86 ? 5.639 -4.911 -6.328 1.00 98.31 86 HIS A N 1
ATOM 670 C CA . HIS A 1 86 ? 4.435 -5.701 -6.058 1.00 98.31 86 HIS A CA 1
ATOM 671 C C . HIS A 1 86 ? 4.794 -7.143 -5.696 1.00 98.31 86 HIS A C 1
ATOM 673 O O . HIS A 1 86 ? 5.031 -7.993 -6.560 1.00 98.31 86 HIS A O 1
ATOM 679 N N . ASP A 1 87 ? 4.859 -7.426 -4.401 1.00 97.88 87 ASP A N 1
ATOM 680 C CA . ASP A 1 87 ? 5.231 -8.730 -3.863 1.00 97.88 87 ASP A CA 1
ATOM 681 C C . ASP A 1 87 ? 3.992 -9.591 -3.599 1.00 97.88 87 ASP A C 1
ATOM 683 O O . ASP A 1 87 ? 3.394 -9.540 -2.528 1.00 97.88 87 ASP A O 1
ATOM 687 N N . TYR A 1 88 ? 3.619 -10.413 -4.579 1.00 97.31 88 TYR A N 1
ATOM 688 C CA . TYR A 1 88 ? 2.424 -11.260 -4.508 1.00 97.31 88 TYR A CA 1
ATOM 689 C C . TYR A 1 88 ? 2.396 -12.184 -3.283 1.00 97.31 88 TYR A C 1
ATOM 691 O O . TYR A 1 88 ? 1.319 -12.478 -2.783 1.00 97.31 88 TYR A O 1
ATOM 699 N N . ALA A 1 89 ? 3.550 -12.654 -2.798 1.00 96.31 89 ALA A N 1
ATOM 700 C CA . ALA A 1 89 ? 3.590 -13.568 -1.657 1.00 96.31 89 ALA A CA 1
ATOM 701 C C . ALA A 1 89 ? 3.365 -12.851 -0.315 1.00 96.31 89 ALA A C 1
ATOM 703 O O . ALA A 1 89 ? 2.965 -13.490 0.655 1.00 96.31 89 ALA A O 1
ATOM 704 N N . ALA A 1 90 ? 3.657 -11.549 -0.251 1.00 96.56 90 ALA A N 1
ATOM 705 C CA . ALA A 1 90 ? 3.539 -10.747 0.964 1.00 96.56 90 ALA A CA 1
ATOM 706 C C . ALA A 1 90 ? 2.291 -9.849 0.986 1.00 96.56 90 ALA A C 1
ATOM 708 O O . ALA A 1 90 ? 1.804 -9.521 2.067 1.00 96.56 90 ALA A O 1
ATOM 709 N N . GLN A 1 91 ? 1.812 -9.424 -0.185 1.00 95.94 91 GLN A N 1
ATOM 710 C CA . GLN A 1 91 ? 0.742 -8.433 -0.349 1.00 95.94 91 GLN A CA 1
ATOM 711 C C . GLN A 1 91 ? -0.590 -9.043 -0.818 1.00 95.94 91 GLN A C 1
ATOM 713 O O . GLN A 1 91 ? -1.617 -8.375 -0.697 1.00 95.94 91 GLN A O 1
ATOM 718 N N . GLY A 1 92 ? -0.568 -10.257 -1.385 1.00 83.38 92 GLY A N 1
ATOM 719 C CA . GLY A 1 92 ? -1.743 -10.965 -1.915 1.00 83.38 92 GLY A CA 1
ATOM 720 C C . GLY A 1 92 ? -2.391 -11.952 -0.952 1.00 83.38 92 GLY A C 1
ATOM 721 O O . GLY A 1 92 ? -1.854 -12.171 0.157 1.00 83.38 92 GLY A O 1
#

pLDDT: mean 97.64, std 1.77, range [83.38, 98.81]

Sequence (92 aa):
SDIAHALLTDATAQDTLINNIVASVREHDYYGVIMDLEYVYSFDRESYNQFTKRLVGVLHPLGCLLGVALAPKIRADQEGLLYEAHDYAAQG

Foldseek 3Di:
DVVLVVCLPDPVSLVVVLVVQVVVCVVPVNQADEAEDFLPALVCLVSVLVSLVVSCVSQVVVNHDYHYDADDDPDQPDDDSGHNSRHPVRRD

Radius of gyration: 13.38 Å; chains: 1; bounding box: 33×25×30 Å

Secondary structure (DSSP, 8-state):
-HHHHHHHH-HHHHHHHHHHHHHHHHHTT-SEEEE---S--GGGHHHHHHHHHHHHHHHGGGT-EEEE-----SSTT--STTTTT--HHHH-